Protein AF-A0A2V6TIM8-F1 (afdb_monomer_lite)

Secondary structure (DSSP, 8-state):
--GGGEEEEEEEHHHHHHTT-SSSEEEEEEEE-TTSHHHHTT-----EEEEETTEEEEESS-EEEEETTEE-SSHHHHHHHHHHHHTSPTT-EEEEEEEETTEEEEEEEE--

Radius of gyration: 13.49 Å; chains: 1; bounding box: 35×25×34 Å

Struc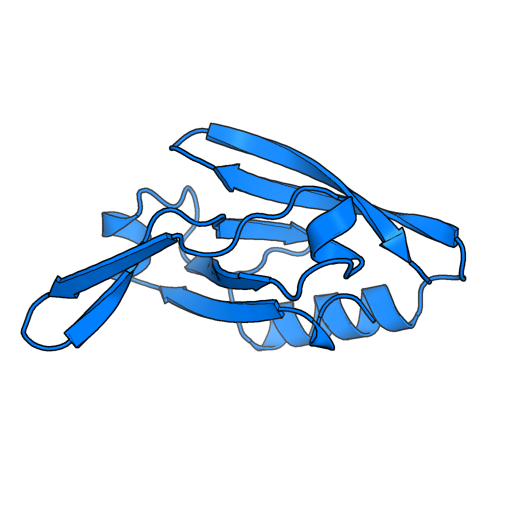ture (mmCIF, N/CA/C/O backbone):
data_AF-A0A2V6TIM8-F1
#
_entry.id   AF-A0A2V6TIM8-F1
#
loop_
_atom_site.group_PDB
_atom_site.id
_atom_site.type_symbol
_atom_site.label_atom_id
_atom_site.label_alt_id
_atom_site.label_comp_id
_atom_site.label_asym_id
_atom_site.label_entity_id
_atom_site.label_seq_id
_atom_site.pdbx_PDB_ins_code
_atom_site.Cartn_x
_atom_site.Cartn_y
_atom_site.Cartn_z
_atom_site.occupancy
_atom_site.B_iso_or_equiv
_atom_site.auth_seq_id
_atom_site.auth_comp_id
_atom_site.auth_asym_id
_atom_site.auth_atom_id
_atom_site.pdbx_PDB_model_num
ATOM 1 N N . MET A 1 1 ? -2.711 9.363 12.095 1.00 62.75 1 MET A N 1
ATOM 2 C CA . MET A 1 1 ? -2.935 9.608 10.648 1.00 62.75 1 MET A CA 1
ATOM 3 C C . MET A 1 1 ? -2.317 8.472 9.834 1.00 62.75 1 MET A C 1
ATOM 5 O O . MET A 1 1 ? -1.118 8.264 9.942 1.00 62.75 1 MET A O 1
ATOM 9 N N . PHE A 1 2 ? -3.110 7.729 9.053 1.00 77.94 2 PHE A N 1
ATOM 10 C CA . PHE A 1 2 ? -2.634 6.583 8.255 1.00 77.94 2 PHE A CA 1
ATOM 11 C C . PHE A 1 2 ? -1.690 6.996 7.120 1.00 77.94 2 PHE A C 1
ATOM 13 O O . PHE A 1 2 ? -0.529 6.605 7.096 1.00 77.94 2 PHE A O 1
ATOM 20 N N . TRP A 1 3 ? -2.181 7.836 6.202 1.00 77.81 3 TRP A N 1
ATOM 21 C CA . TRP A 1 3 ? -1.468 8.158 4.962 1.00 77.81 3 TRP A CA 1
ATOM 22 C C . TRP A 1 3 ? -0.188 8.975 5.185 1.00 77.81 3 TRP A C 1
ATOM 24 O O . TRP A 1 3 ? 0.746 8.891 4.401 1.00 77.81 3 TRP A O 1
ATOM 34 N N . GLY A 1 4 ? -0.120 9.755 6.269 1.00 80.81 4 GLY A N 1
ATOM 35 C CA . GLY A 1 4 ? 1.078 10.528 6.621 1.00 80.81 4 GLY A CA 1
ATOM 36 C C . GLY A 1 4 ? 2.242 9.676 7.140 1.00 80.81 4 GLY A C 1
ATOM 37 O O . GLY A 1 4 ? 3.358 10.171 7.234 1.00 80.81 4 GLY A O 1
ATOM 38 N N . ALA A 1 5 ? 1.990 8.407 7.474 1.00 83.62 5 ALA A N 1
ATOM 39 C CA . ALA A 1 5 ? 2.979 7.484 8.026 1.00 83.62 5 ALA A CA 1
ATOM 40 C C . ALA A 1 5 ? 3.526 6.483 6.991 1.00 83.62 5 ALA A C 1
ATOM 42 O O . ALA A 1 5 ? 4.267 5.569 7.357 1.00 83.62 5 ALA A O 1
ATOM 43 N N . LEU A 1 6 ? 3.155 6.633 5.716 1.00 89.00 6 LEU A N 1
ATOM 44 C CA . LEU A 1 6 ? 3.600 5.774 4.624 1.00 89.00 6 LEU A CA 1
ATOM 45 C C . LEU A 1 6 ? 4.164 6.608 3.475 1.00 89.00 6 LEU A C 1
ATOM 47 O O . LEU A 1 6 ? 3.640 7.666 3.134 1.00 89.00 6 LEU A O 1
ATOM 51 N N . GLN A 1 7 ? 5.231 6.109 2.862 1.00 92.19 7 GLN A N 1
ATOM 52 C CA . GLN A 1 7 ? 5.718 6.615 1.583 1.00 92.19 7 GLN A CA 1
ATOM 53 C C . GLN A 1 7 ? 5.544 5.531 0.537 1.00 92.19 7 GLN A C 1
ATOM 55 O O . GLN A 1 7 ? 5.642 4.339 0.829 1.00 92.19 7 GLN A O 1
ATOM 60 N N . GLY A 1 8 ? 5.328 5.939 -0.704 1.00 93.44 8 GLY A N 1
ATOM 61 C CA . GLY A 1 8 ? 5.127 4.994 -1.782 1.00 93.44 8 GLY A CA 1
ATOM 62 C C . GLY A 1 8 ? 5.308 5.605 -3.154 1.00 93.44 8 GLY A C 1
ATOM 63 O O . GLY A 1 8 ? 5.845 6.703 -3.305 1.00 93.44 8 GLY A O 1
ATOM 64 N N . MET A 1 9 ? 4.901 4.854 -4.164 1.00 93.56 9 MET A N 1
ATOM 65 C CA . MET A 1 9 ? 4.791 5.340 -5.532 1.00 93.56 9 MET A CA 1
ATOM 66 C C . MET A 1 9 ? 3.718 4.567 -6.282 1.00 93.56 9 MET A C 1
ATOM 68 O O . MET A 1 9 ? 3.511 3.380 -6.032 1.00 93.56 9 MET A O 1
ATOM 72 N N . LEU A 1 10 ? 3.095 5.215 -7.261 1.00 95.81 10 LEU A N 1
ATOM 73 C CA . LEU A 1 10 ? 2.262 4.507 -8.220 1.00 95.81 10 LEU A CA 1
ATOM 74 C C . LEU A 1 10 ? 3.131 3.651 -9.145 1.00 95.81 10 LEU A C 1
ATOM 76 O O . LEU A 1 10 ? 4.054 4.131 -9.806 1.00 95.81 10 LEU A O 1
ATOM 80 N N . LEU A 1 11 ? 2.798 2.368 -9.204 1.00 95.31 11 LEU A N 1
ATOM 81 C CA . LEU A 1 11 ? 3.222 1.462 -10.254 1.00 95.31 11 LEU A CA 1
ATOM 82 C C . LEU A 1 11 ? 2.232 1.601 -11.398 1.00 95.31 11 LEU A C 1
ATOM 84 O O . LEU A 1 11 ? 1.052 1.319 -11.225 1.00 95.31 11 LEU A O 1
ATOM 88 N N . THR A 1 12 ? 2.707 2.019 -12.566 1.00 95.38 12 THR A N 1
ATOM 89 C CA . THR A 1 12 ? 1.890 2.170 -13.774 1.00 95.38 12 THR A CA 1
ATOM 90 C C . THR A 1 12 ? 2.564 1.494 -14.966 1.00 95.38 12 THR A C 1
ATOM 92 O O . THR A 1 12 ? 3.777 1.246 -14.966 1.00 95.38 12 THR A O 1
ATOM 95 N N . GLY A 1 13 ? 1.776 1.166 -15.993 1.00 93.81 13 GLY A N 1
ATOM 96 C CA . GLY A 1 13 ? 2.273 0.642 -17.267 1.00 93.81 13 GLY A CA 1
ATOM 97 C C . GLY A 1 13 ? 3.206 -0.562 -17.097 1.00 93.81 13 GLY A C 1
ATOM 98 O O . GLY A 1 13 ? 2.854 -1.562 -16.470 1.00 93.81 13 GLY A O 1
ATOM 99 N N . ARG A 1 14 ? 4.431 -0.459 -17.636 1.00 91.38 14 ARG A N 1
ATOM 100 C CA . ARG A 1 14 ? 5.422 -1.548 -17.581 1.00 91.38 14 ARG A CA 1
ATOM 101 C C . ARG A 1 14 ? 5.803 -1.932 -16.146 1.00 91.38 14 ARG A C 1
ATOM 103 O O . ARG A 1 14 ? 6.027 -3.113 -15.902 1.00 91.38 14 ARG A O 1
ATOM 110 N N . LEU A 1 15 ? 5.860 -0.987 -15.202 1.00 91.81 15 LEU A N 1
ATOM 111 C CA . LEU A 1 15 ? 6.186 -1.318 -13.809 1.00 91.81 15 LEU A CA 1
ATOM 112 C C . LEU A 1 15 ? 5.071 -2.140 -13.157 1.00 91.81 15 LEU A C 1
ATOM 114 O O . LEU A 1 15 ? 5.369 -3.150 -12.532 1.00 91.81 15 LEU A O 1
ATOM 118 N N . ALA A 1 16 ? 3.801 -1.787 -13.372 1.00 95.81 16 ALA A N 1
ATOM 119 C CA . ALA A 1 16 ? 2.679 -2.594 -12.884 1.00 95.81 16 ALA A CA 1
ATOM 120 C C . ALA A 1 16 ? 2.734 -4.036 -13.430 1.00 95.81 16 ALA A C 1
ATOM 122 O O . ALA A 1 16 ? 2.515 -4.991 -12.689 1.00 95.81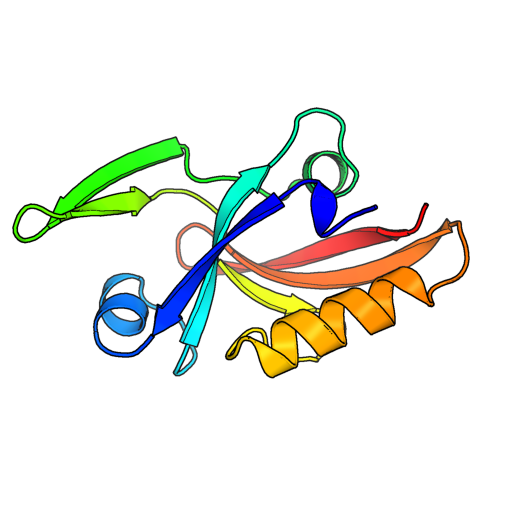 16 ALA A O 1
ATOM 123 N N . THR A 1 17 ? 3.127 -4.197 -14.700 1.00 94.25 17 THR A N 1
ATOM 124 C CA . THR A 1 17 ? 3.312 -5.521 -15.320 1.00 94.25 17 THR A CA 1
ATOM 125 C C . THR A 1 17 ? 4.454 -6.309 -14.672 1.00 94.25 17 THR A C 1
ATOM 127 O O . THR A 1 17 ? 4.269 -7.469 -14.324 1.00 94.25 17 THR A O 1
ATOM 130 N N . ILE A 1 18 ? 5.624 -5.689 -14.471 1.00 92.25 18 ILE A N 1
ATOM 131 C CA . ILE A 1 18 ? 6.802 -6.341 -13.863 1.00 92.25 18 ILE A CA 1
ATOM 132 C C . ILE A 1 18 ? 6.496 -6.848 -12.449 1.00 92.25 18 ILE A C 1
ATOM 134 O O . ILE A 1 18 ? 6.942 -7.925 -12.065 1.00 92.25 18 ILE A O 1
ATOM 138 N N . PHE A 1 19 ? 5.714 -6.086 -11.686 1.00 94.00 19 PHE A N 1
ATOM 139 C CA . PHE A 1 19 ? 5.330 -6.430 -10.318 1.00 94.00 19 PHE A CA 1
ATOM 140 C C . PHE A 1 19 ? 4.111 -7.367 -10.238 1.00 94.00 19 PHE A C 1
ATOM 142 O O . PHE A 1 19 ? 3.636 -7.646 -9.140 1.00 94.00 19 PHE A O 1
ATOM 149 N N . ASN A 1 20 ? 3.610 -7.870 -11.375 1.00 95.75 20 ASN A N 1
ATOM 150 C CA . ASN A 1 20 ? 2.421 -8.726 -11.463 1.00 95.75 20 ASN A CA 1
ATOM 151 C C . ASN A 1 20 ? 1.189 -8.122 -10.771 1.00 95.75 20 ASN A C 1
ATOM 153 O O . ASN A 1 20 ? 0.409 -8.822 -10.124 1.00 95.75 20 ASN A O 1
ATOM 157 N N . VAL A 1 21 ? 1.016 -6.805 -10.894 1.00 97.25 21 VAL A N 1
ATOM 158 C CA . VAL A 1 21 ? -0.136 -6.107 -10.325 1.00 97.25 21 VAL A CA 1
ATOM 159 C C . VAL A 1 21 ? -1.405 -6.556 -11.066 1.00 97.25 21 VAL A C 1
ATOM 161 O O . VAL A 1 21 ? -1.463 -6.427 -12.290 1.00 97.25 21 VAL A O 1
ATOM 164 N N . PRO A 1 22 ? -2.454 -7.036 -10.369 1.00 96.00 22 PRO A N 1
ATOM 165 C CA . PRO A 1 22 ? -3.711 -7.476 -10.985 1.00 96.00 22 PRO A CA 1
ATOM 166 C C . PRO A 1 22 ? -4.626 -6.294 -11.367 1.00 96.00 22 PRO A C 1
ATOM 168 O O . PRO A 1 22 ? -5.845 -6.363 -11.233 1.00 96.00 22 PRO A O 1
ATOM 171 N N . ALA A 1 23 ? -4.038 -5.175 -11.787 1.00 94.75 23 ALA A N 1
ATOM 172 C CA . ALA A 1 23 ? -4.710 -3.932 -12.146 1.00 94.75 23 ALA A CA 1
ATOM 173 C C . ALA A 1 23 ? -3.794 -3.083 -13.054 1.00 94.75 23 ALA A C 1
ATOM 175 O O . ALA A 1 23 ? -2.577 -3.283 -13.049 1.00 94.75 23 ALA A O 1
ATOM 176 N N . PRO A 1 24 ? -4.333 -2.101 -13.805 1.00 94.38 24 PRO A N 1
ATOM 177 C CA . PRO A 1 24 ? -3.524 -1.227 -14.668 1.00 94.38 24 PRO A CA 1
ATOM 178 C C . PRO A 1 24 ? -2.473 -0.400 -13.911 1.00 94.38 24 PRO A C 1
ATOM 180 O O . PRO A 1 24 ? -1.460 0.010 -14.484 1.00 94.38 24 PRO A O 1
ATOM 183 N N . ALA A 1 25 ? -2.741 -0.137 -12.633 1.00 97.88 25 ALA A N 1
ATOM 184 C CA . ALA A 1 25 ? -1.853 0.541 -11.711 1.00 97.88 25 ALA A CA 1
ATOM 185 C C . ALA A 1 25 ? -2.161 0.128 -10.267 1.00 97.88 25 ALA A C 1
ATOM 187 O O . ALA A 1 25 ? -3.225 -0.424 -9.991 1.00 97.88 25 ALA A O 1
ATOM 188 N N . ALA A 1 26 ? -1.233 0.391 -9.354 1.00 97.75 26 ALA A N 1
ATOM 189 C CA . ALA A 1 26 ? -1.434 0.231 -7.916 1.00 97.75 26 ALA A CA 1
ATOM 190 C C . ALA A 1 26 ? -0.365 1.010 -7.138 1.00 97.75 26 ALA A C 1
ATOM 192 O O . ALA A 1 26 ? 0.621 1.460 -7.724 1.00 97.75 26 ALA A O 1
ATOM 193 N N . PHE A 1 27 ? -0.520 1.155 -5.824 1.00 97.31 27 PHE A N 1
ATOM 194 C CA . PHE A 1 27 ? 0.406 1.939 -5.007 1.00 97.31 27 PHE A CA 1
ATOM 195 C C . PHE A 1 27 ? 1.394 1.039 -4.254 1.00 97.31 27 PHE A C 1
ATOM 197 O O . PHE A 1 27 ? 1.014 0.343 -3.316 1.00 97.31 27 PHE A O 1
ATOM 204 N N . LEU A 1 28 ? 2.668 1.054 -4.649 1.00 97.06 28 LEU A N 1
ATOM 205 C CA . LEU A 1 28 ? 3.742 0.346 -3.950 1.00 97.06 28 LEU A CA 1
ATOM 206 C C . LEU A 1 28 ? 4.109 1.079 -2.662 1.00 97.06 28 LEU A C 1
ATOM 208 O O . LEU A 1 28 ? 4.448 2.265 -2.695 1.00 97.06 28 LEU A O 1
ATOM 212 N N . VAL A 1 29 ? 4.122 0.353 -1.549 1.00 97.19 29 VAL A N 1
ATOM 213 C CA . VAL A 1 29 ? 4.557 0.856 -0.248 1.00 97.19 29 VAL A CA 1
ATOM 214 C C . VAL A 1 29 ? 6.080 0.781 -0.167 1.00 97.19 29 VAL A C 1
ATOM 216 O O . VAL A 1 29 ? 6.682 -0.292 -0.148 1.00 97.19 29 VAL A O 1
ATOM 219 N N . LYS A 1 30 ? 6.723 1.947 -0.115 1.00 95.62 30 LYS A N 1
ATOM 220 C CA . LYS A 1 30 ? 8.175 2.066 0.049 1.00 95.62 30 LYS A CA 1
ATOM 221 C C . LYS A 1 30 ? 8.563 1.932 1.508 1.00 95.62 30 LYS A C 1
ATOM 223 O O . LYS A 1 30 ? 9.377 1.086 1.843 1.00 95.62 30 LYS A O 1
ATOM 228 N N . THR A 1 31 ? 7.966 2.743 2.370 1.00 95.31 31 THR A N 1
ATOM 229 C CA . THR A 1 31 ? 8.272 2.757 3.801 1.00 95.31 31 THR A CA 1
ATOM 230 C C . THR A 1 31 ? 6.992 2.874 4.608 1.00 95.31 31 THR A C 1
ATOM 232 O O . THR A 1 31 ? 6.019 3.497 4.177 1.00 95.31 31 THR A O 1
ATOM 235 N N . VAL A 1 32 ? 7.011 2.264 5.789 1.00 96.06 32 VAL A N 1
ATOM 236 C CA . VAL A 1 32 ? 5.959 2.359 6.800 1.00 96.06 32 VAL A CA 1
ATOM 237 C C . VAL A 1 32 ? 6.639 2.778 8.093 1.00 96.06 32 VAL A C 1
ATOM 239 O O . VAL A 1 32 ? 7.590 2.126 8.522 1.00 96.06 32 VAL A O 1
ATOM 242 N N . ALA A 1 33 ? 6.191 3.874 8.700 1.00 94.56 33 ALA A N 1
ATOM 243 C CA . ALA A 1 33 ? 6.739 4.314 9.976 1.00 94.56 33 ALA A CA 1
ATOM 244 C C . ALA A 1 33 ? 6.419 3.282 11.068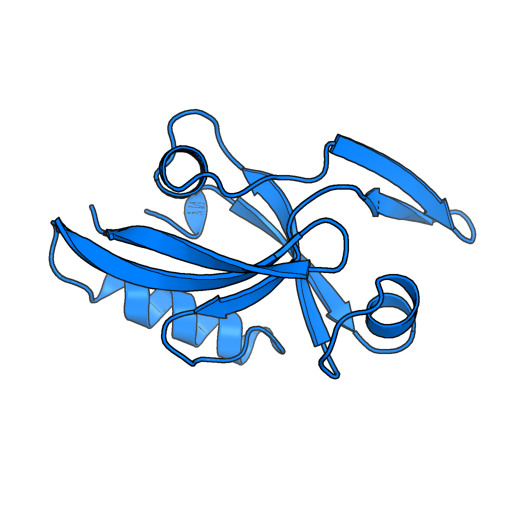 1.00 94.56 33 ALA A C 1
ATOM 246 O O . ALA A 1 33 ? 5.272 2.841 11.188 1.00 94.56 33 ALA A O 1
ATOM 247 N N . GLN A 1 34 ? 7.424 2.911 11.859 1.00 93.12 34 GLN A N 1
ATOM 248 C CA . GLN A 1 34 ? 7.270 1.981 12.977 1.00 93.12 34 GLN A CA 1
ATOM 249 C C . GLN A 1 34 ? 6.236 2.501 13.987 1.00 93.12 34 GLN A C 1
ATOM 251 O O . GLN A 1 34 ? 6.091 3.711 14.162 1.00 93.12 34 GLN A O 1
ATOM 256 N N . ASP A 1 35 ? 5.481 1.580 14.593 1.00 90.38 35 ASP A N 1
ATOM 257 C CA . ASP A 1 35 ? 4.400 1.838 15.563 1.00 90.38 35 ASP A CA 1
ATOM 258 C C . ASP A 1 35 ? 3.256 2.727 15.040 1.00 90.38 35 ASP A C 1
ATOM 260 O O . ASP A 1 35 ? 2.324 3.077 15.770 1.00 90.38 35 ASP A O 1
ATOM 264 N N . SER A 1 36 ? 3.275 3.059 13.747 1.00 91.69 36 SER A N 1
ATOM 265 C CA . SER A 1 36 ? 2.177 3.751 13.094 1.00 91.69 36 SER A CA 1
ATOM 266 C C . SER A 1 36 ? 0.955 2.851 12.952 1.00 91.69 36 SER A C 1
ATOM 268 O O . SER A 1 36 ? 0.995 1.626 13.031 1.00 91.69 36 SER A O 1
ATOM 270 N N . MET A 1 37 ? -0.167 3.479 12.640 1.00 89.25 37 MET A N 1
ATOM 271 C CA . MET A 1 37 ? -1.405 2.784 12.320 1.00 89.25 37 MET A CA 1
ATOM 272 C C . MET A 1 37 ? -1.256 1.788 11.152 1.00 89.25 37 MET A C 1
ATOM 274 O O . MET A 1 37 ? -1.813 0.696 11.206 1.00 89.25 37 MET A O 1
ATOM 278 N N . ALA A 1 38 ? -0.484 2.148 10.118 1.00 93.00 38 ALA A N 1
ATOM 279 C CA . ALA A 1 38 ? -0.191 1.267 8.988 1.00 93.00 38 ALA A CA 1
ATOM 280 C C . ALA A 1 38 ? 0.695 0.078 9.408 1.00 93.00 38 ALA A C 1
ATOM 282 O O . ALA A 1 38 ? 0.445 -1.054 9.000 1.00 93.00 38 ALA A O 1
ATOM 283 N N . TRP A 1 39 ? 1.672 0.317 10.285 1.00 94.06 39 TRP A N 1
ATOM 284 C CA . TRP A 1 39 ? 2.510 -0.735 10.862 1.00 94.06 39 TRP A CA 1
ATOM 285 C C . TRP A 1 39 ? 1.691 -1.725 11.699 1.00 94.06 39 TRP A C 1
ATOM 287 O O . TRP A 1 39 ? 1.782 -2.933 11.500 1.00 94.06 39 TRP A O 1
ATOM 297 N N . ASN A 1 40 ? 0.829 -1.218 12.583 1.00 92.38 40 ASN A N 1
ATOM 298 C CA . ASN A 1 40 ? 0.046 -2.036 13.514 1.00 92.38 40 ASN A CA 1
ATOM 299 C C . ASN A 1 40 ? -1.010 -2.907 12.820 1.00 92.38 40 ASN A C 1
ATOM 301 O O . ASN A 1 40 ? -1.373 -3.956 13.345 1.00 92.38 40 ASN A O 1
ATOM 305 N N . MET A 1 41 ? -1.479 -2.514 11.632 1.00 93.81 41 MET A N 1
ATOM 306 C CA . MET A 1 41 ? -2.327 -3.377 10.797 1.00 9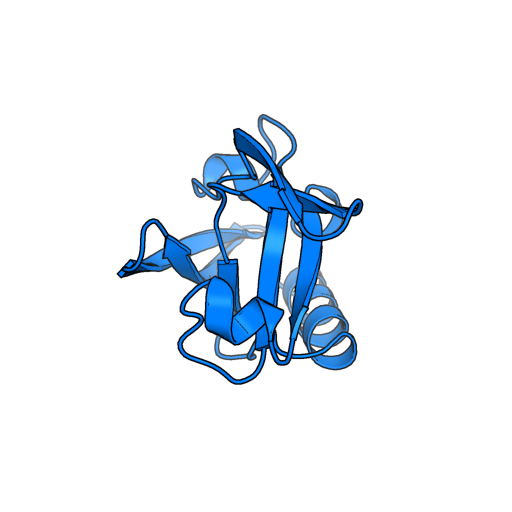3.81 41 MET A CA 1
ATOM 307 C C . MET A 1 41 ? -1.535 -4.386 9.951 1.00 93.81 41 MET A C 1
ATOM 309 O O . MET A 1 41 ? -2.118 -5.134 9.167 1.00 93.81 41 MET A O 1
ATOM 313 N N . GLY A 1 42 ? -0.208 -4.396 10.087 1.00 95.75 42 GLY A N 1
ATOM 314 C CA . GLY A 1 42 ? 0.689 -5.317 9.409 1.00 95.75 42 GLY A CA 1
ATOM 315 C C . GLY A 1 42 ? 1.020 -4.932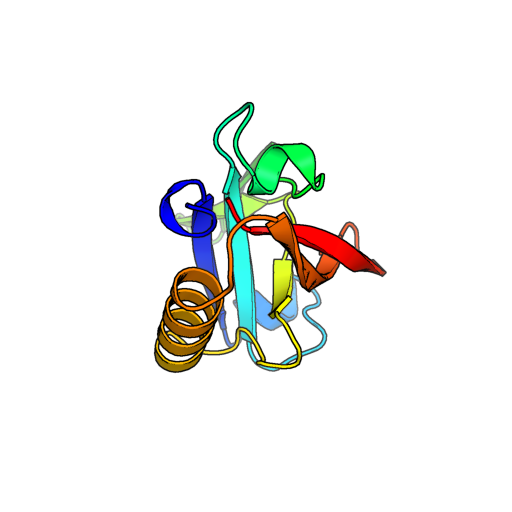 7.971 1.00 95.75 42 GLY A C 1
ATOM 316 O O . GLY A 1 42 ? 1.421 -5.824 7.226 1.00 95.75 42 GLY A O 1
ATOM 317 N N . LEU A 1 43 ? 0.845 -3.667 7.559 1.00 96.81 43 LEU A N 1
ATOM 318 C CA . LEU A 1 43 ? 1.296 -3.185 6.248 1.00 96.81 43 LEU A CA 1
ATOM 319 C C . LEU A 1 43 ? 2.830 -3.203 6.195 1.00 96.81 43 LEU A C 1
ATOM 321 O O . LEU A 1 43 ? 3.495 -2.745 7.123 1.00 96.81 43 LEU A O 1
ATOM 325 N N . GLN A 1 44 ? 3.388 -3.716 5.104 1.00 97.25 44 GLN A N 1
ATOM 326 C CA . GLN A 1 44 ? 4.824 -3.910 4.933 1.00 97.25 44 GLN A CA 1
ATOM 327 C C . GLN A 1 44 ? 5.383 -2.935 3.899 1.00 97.25 44 GLN A C 1
ATOM 329 O O . GLN A 1 44 ? 4.895 -2.844 2.772 1.00 97.25 44 GLN A O 1
ATOM 334 N N . GLY A 1 45 ? 6.421 -2.199 4.297 1.00 96.94 45 GLY A N 1
ATOM 335 C CA . GLY A 1 45 ? 7.238 -1.418 3.373 1.00 96.94 45 GLY A CA 1
ATOM 336 C C . GLY A 1 45 ? 8.168 -2.307 2.554 1.00 96.94 45 GLY A C 1
ATOM 337 O O . GLY A 1 45 ? 8.337 -3.488 2.846 1.00 96.94 45 GLY A O 1
ATOM 338 N N . SER A 1 46 ? 8.773 -1.718 1.530 1.00 96.44 46 SER A N 1
ATOM 339 C CA . SER A 1 46 ? 9.823 -2.362 0.747 1.00 96.44 46 SER A CA 1
ATOM 340 C C . SER A 1 46 ? 11.031 -2.682 1.633 1.00 96.44 46 SER A C 1
ATOM 342 O O . SER A 1 46 ? 11.417 -1.859 2.463 1.00 96.44 46 SER A O 1
ATOM 344 N N . ASP A 1 47 ? 11.624 -3.862 1.456 1.00 93.94 47 ASP A N 1
ATOM 345 C CA . ASP A 1 47 ? 12.765 -4.362 2.242 1.00 93.94 47 ASP A CA 1
ATOM 346 C C . ASP A 1 47 ? 14.084 -4.370 1.454 1.00 93.94 47 ASP A C 1
ATOM 348 O O . ASP A 1 47 ? 15.148 -4.684 1.990 1.00 93.94 47 ASP A O 1
ATOM 352 N N . GLY A 1 48 ? 14.029 -3.969 0.185 1.00 93.31 48 GLY A N 1
ATOM 353 C CA . GLY A 1 48 ? 15.187 -3.877 -0.682 1.00 93.31 48 GLY A CA 1
ATOM 354 C C . GLY A 1 48 ? 14.990 -2.889 -1.820 1.00 93.31 48 GLY A C 1
ATOM 355 O O . GLY A 1 48 ? 13.913 -2.327 -2.040 1.00 93.31 48 GLY A O 1
ATOM 356 N N . VAL A 1 49 ? 16.068 -2.696 -2.571 1.00 93.81 49 VAL A N 1
ATOM 357 C CA . VAL A 1 49 ? 16.108 -1.870 -3.775 1.00 93.81 49 VAL A CA 1
ATOM 358 C C . VAL A 1 49 ? 16.825 -2.657 -4.861 1.00 93.81 49 VAL A C 1
ATOM 360 O O . VAL A 1 49 ? 17.857 -3.277 -4.610 1.00 93.81 49 VAL A O 1
ATOM 363 N N . VAL A 1 50 ? 16.281 -2.628 -6.074 1.00 91.88 50 VAL A N 1
ATOM 364 C CA . VAL A 1 50 ? 16.930 -3.176 -7.270 1.00 91.88 50 VAL A CA 1
ATOM 365 C C . VAL A 1 50 ? 17.133 -2.080 -8.303 1.00 91.88 50 VAL A C 1
ATOM 367 O O . VAL A 1 50 ? 16.333 -1.151 -8.405 1.00 91.88 50 VAL A O 1
ATOM 370 N N . THR A 1 51 ? 18.182 -2.206 -9.108 1.00 91.25 51 THR A N 1
ATOM 371 C CA . THR A 1 51 ? 18.492 -1.235 -10.160 1.00 91.25 51 THR A CA 1
ATOM 372 C C . THR A 1 51 ? 18.057 -1.765 -11.519 1.00 91.25 51 THR A C 1
ATOM 374 O O . THR A 1 51 ? 18.565 -2.782 -11.987 1.00 91.25 51 THR A O 1
ATOM 377 N N . VAL A 1 52 ? 17.149 -1.055 -12.192 1.00 84.06 52 VAL A N 1
ATOM 378 C CA . VAL A 1 52 ? 16.671 -1.391 -13.543 1.00 84.06 52 VAL A CA 1
ATOM 379 C C . VAL A 1 52 ? 16.923 -0.210 -14.470 1.00 84.06 52 VAL A C 1
ATOM 381 O O . VAL A 1 52 ? 16.365 0.870 -14.283 1.00 84.06 52 VAL A O 1
ATOM 384 N N . GLY A 1 53 ? 17.788 -0.396 -15.472 1.00 84.38 53 GLY A N 1
ATOM 385 C CA . GLY A 1 53 ? 18.148 0.674 -16.411 1.00 84.38 53 GLY A CA 1
ATOM 386 C C . GLY A 1 53 ? 18.745 1.908 -15.720 1.00 84.38 53 GLY A C 1
ATOM 387 O O . GLY A 1 53 ? 18.422 3.031 -16.095 1.00 84.38 53 GLY A O 1
ATOM 388 N N . GLY A 1 54 ? 19.543 1.701 -14.666 1.00 89.31 54 GLY A N 1
ATOM 389 C CA . GLY A 1 54 ? 20.153 2.775 -13.871 1.00 89.31 54 GLY A CA 1
ATOM 390 C C . GLY A 1 54 ? 19.213 3.467 -12.876 1.00 89.31 54 GLY A C 1
ATOM 391 O O . GLY A 1 54 ? 19.622 4.429 -12.237 1.00 89.31 54 GLY A O 1
ATOM 392 N N . ARG A 1 55 ? 17.964 3.001 -12.730 1.00 87.19 55 ARG A N 1
ATOM 393 C CA . ARG A 1 55 ? 16.991 3.545 -11.772 1.00 87.19 55 ARG A CA 1
ATOM 394 C C . ARG A 1 55 ? 16.805 2.596 -10.601 1.00 87.19 55 ARG A C 1
ATOM 396 O O . ARG A 1 55 ? 16.578 1.408 -10.814 1.00 87.19 55 ARG A O 1
ATOM 403 N N . GLU A 1 56 ? 16.841 3.140 -9.395 1.00 90.56 56 GLU A N 1
ATOM 404 C CA . GLU A 1 56 ? 16.529 2.416 -8.165 1.00 90.56 56 GLU A CA 1
ATOM 405 C C . GLU A 1 56 ? 15.018 2.224 -8.015 1.00 90.56 56 GLU A C 1
ATOM 407 O O . GLU A 1 56 ? 14.235 3.177 -8.081 1.00 90.56 56 GLU A O 1
ATOM 412 N N . ILE A 1 57 ? 14.609 0.973 -7.827 1.00 90.62 57 ILE A N 1
ATOM 413 C CA . ILE A 1 57 ? 13.219 0.563 -7.671 1.00 90.62 57 ILE A CA 1
ATOM 414 C C . ILE A 1 57 ? 13.092 -0.208 -6.352 1.00 90.62 57 ILE A C 1
ATOM 416 O O . ILE A 1 57 ? 13.734 -1.248 -6.198 1.00 90.62 57 ILE A O 1
ATOM 420 N N . PRO A 1 58 ? 12.269 0.271 -5.406 1.00 93.44 58 PRO A N 1
ATOM 421 C CA . PRO A 1 58 ? 11.968 -0.459 -4.177 1.00 93.44 58 PRO A CA 1
ATOM 422 C C . PRO A 1 58 ? 11.241 -1.782 -4.460 1.00 93.44 58 PRO A C 1
ATOM 424 O O . PRO A 1 58 ? 10.425 -1.856 -5.381 1.00 93.44 58 PRO A O 1
ATOM 427 N N . VAL A 1 59 ? 11.540 -2.825 -3.683 1.00 93.94 59 VAL A N 1
ATOM 428 C CA . VAL A 1 59 ? 10.975 -4.180 -3.834 1.00 93.94 59 VAL A CA 1
ATOM 429 C C . VAL A 1 59 ? 10.622 -4.810 -2.482 1.00 93.94 59 VAL A C 1
ATOM 431 O O . VAL A 1 59 ? 11.035 -4.318 -1.437 1.00 93.94 59 VAL A O 1
ATOM 434 N N . GLY A 1 60 ? 9.837 -5.893 -2.514 1.00 90.06 60 GLY A N 1
ATOM 435 C CA . GLY A 1 60 ? 9.518 -6.735 -1.349 1.00 90.06 60 GLY A CA 1
ATOM 436 C C . GLY A 1 60 ? 8.332 -6.279 -0.491 1.00 90.06 60 GLY A C 1
ATOM 437 O O . GLY A 1 60 ? 7.756 -7.095 0.223 1.00 90.06 60 GLY A O 1
ATOM 438 N N . GLY A 1 61 ? 7.916 -5.016 -0.606 1.00 95.38 61 GLY A N 1
ATOM 439 C CA . GLY A 1 61 ? 6.802 -4.453 0.162 1.00 95.38 61 GLY A CA 1
ATOM 440 C C . GLY A 1 61 ? 5.415 -4.793 -0.381 1.00 95.38 61 GLY A C 1
ATOM 441 O O . GLY A 1 61 ? 5.255 -5.439 -1.419 1.00 95.38 61 GLY A O 1
ATOM 442 N N . ASP A 1 62 ? 4.396 -4.295 0.315 1.00 98.12 62 ASP A N 1
ATOM 443 C CA . ASP A 1 62 ? 3.014 -4.387 -0.137 1.00 98.12 62 ASP A CA 1
ATOM 444 C C . ASP A 1 62 ? 2.735 -3.472 -1.323 1.00 98.12 62 ASP A C 1
ATOM 446 O O . ASP A 1 62 ? 3.247 -2.355 -1.428 1.00 98.12 62 ASP A O 1
ATOM 450 N N . ILE A 1 63 ? 1.820 -3.916 -2.179 1.00 98.19 63 ILE A N 1
ATOM 451 C CA . ILE A 1 63 ? 1.233 -3.079 -3.219 1.00 98.19 63 ILE A CA 1
ATOM 452 C C . ILE A 1 63 ? -0.252 -2.914 -2.905 1.00 98.19 63 ILE A C 1
ATOM 454 O O . ILE A 1 63 ? -1.030 -3.861 -3.008 1.00 98.19 63 ILE A O 1
ATOM 458 N N . ILE A 1 64 ? -0.655 -1.710 -2.514 1.00 97.94 64 ILE A N 1
ATOM 459 C CA . ILE A 1 64 ? -2.043 -1.377 -2.197 1.00 97.94 64 ILE A CA 1
ATOM 460 C C . ILE A 1 64 ? -2.853 -1.371 -3.492 1.00 97.94 64 ILE A C 1
ATOM 462 O O . ILE A 1 64 ? -2.577 -0.589 -4.401 1.00 97.94 64 ILE A O 1
ATOM 466 N N . LEU A 1 65 ? -3.869 -2.232 -3.554 1.00 98.44 65 LEU A N 1
ATOM 467 C CA . LEU A 1 65 ? -4.788 -2.346 -4.688 1.00 98.44 65 LEU A CA 1
ATOM 468 C C . LEU A 1 65 ? -6.020 -1.464 -4.486 1.00 98.44 65 LEU A C 1
ATOM 470 O O . LEU A 1 65 ? -6.454 -0.780 -5.411 1.00 98.44 65 LEU A O 1
ATOM 474 N N . SER A 1 66 ? -6.576 -1.462 -3.273 1.00 98.12 66 SER A N 1
ATOM 475 C CA . SER A 1 66 ? -7.744 -0.649 -2.932 1.00 98.12 66 SER A CA 1
ATOM 476 C C . SER A 1 66 ? -7.888 -0.435 -1.431 1.00 98.12 66 SER A C 1
ATOM 478 O O . SER A 1 66 ? -7.494 -1.295 -0.643 1.00 98.12 66 SER A O 1
ATOM 480 N N . VAL A 1 67 ? -8.555 0.648 -1.041 1.00 96.75 67 VAL A N 1
ATOM 481 C CA . VAL A 1 67 ? -8.950 0.929 0.348 1.00 96.75 67 VAL A CA 1
ATOM 482 C C . VAL A 1 67 ? -10.442 1.239 0.375 1.00 96.75 67 VAL A C 1
ATOM 484 O O . VAL A 1 67 ? -10.888 2.113 -0.363 1.00 96.75 67 VAL A O 1
ATOM 487 N N . GLU A 1 68 ? -11.218 0.511 1.183 1.00 95.69 68 GLU A N 1
ATOM 488 C CA . GLU A 1 68 ? -12.692 0.615 1.239 1.00 95.69 68 GLU A CA 1
ATOM 489 C C . GLU A 1 68 ? -13.346 0.567 -0.158 1.00 95.69 68 GLU A C 1
ATOM 491 O O . GLU A 1 68 ? -14.268 1.317 -0.470 1.00 95.69 68 GLU A O 1
ATOM 496 N N . GLY A 1 69 ? -12.814 -0.280 -1.045 1.00 96.06 69 GLY A N 1
ATOM 497 C CA . GLY A 1 69 ? -13.280 -0.415 -2.429 1.00 96.06 69 GLY A CA 1
ATOM 498 C C . GLY A 1 69 ? -12.835 0.696 -3.391 1.00 96.06 69 GLY A C 1
ATOM 499 O O . GLY A 1 69 ? -13.059 0.565 -4.591 1.00 96.06 69 GLY A O 1
ATOM 500 N N . ILE A 1 70 ? -12.165 1.755 -2.923 1.00 97.69 70 ILE A N 1
ATOM 501 C CA . ILE A 1 70 ? -11.573 2.775 -3.800 1.00 97.69 70 ILE A CA 1
ATOM 502 C C . ILE A 1 70 ? -10.253 2.224 -4.365 1.00 97.69 70 ILE A C 1
ATOM 504 O O . ILE A 1 70 ? -9.344 1.940 -3.580 1.00 97.69 70 ILE A O 1
ATOM 508 N N . PRO A 1 71 ? -10.111 2.065 -5.695 1.00 98.00 71 PRO A N 1
ATOM 509 C CA . PRO A 1 71 ? -8.900 1.517 -6.301 1.00 98.00 71 PRO A CA 1
ATOM 510 C C . PRO A 1 71 ? -7.734 2.504 -6.196 1.00 98.00 71 PRO A C 1
ATOM 512 O O . PRO A 1 71 ? -7.906 3.686 -6.466 1.00 98.00 71 PRO A O 1
ATOM 515 N N . ALA A 1 72 ? -6.534 2.035 -5.864 1.00 97.50 72 ALA A N 1
ATOM 516 C CA . ALA A 1 72 ? -5.333 2.862 -5.705 1.00 97.50 72 ALA A CA 1
ATOM 517 C C . ALA A 1 72 ? -4.557 3.021 -7.030 1.00 97.50 72 ALA A C 1
ATOM 519 O O . ALA A 1 72 ? -3.362 2.746 -7.104 1.00 97.50 72 ALA A O 1
ATOM 520 N N . VAL A 1 73 ? -5.253 3.423 -8.098 1.00 97.62 73 VAL A N 1
ATOM 521 C CA . VAL A 1 73 ? -4.722 3.416 -9.479 1.00 97.62 73 VAL A CA 1
ATOM 522 C C . VAL A 1 73 ? -4.229 4.783 -9.972 1.00 97.62 73 VAL A C 1
ATOM 524 O O . VAL A 1 73 ? -3.616 4.864 -11.034 1.00 97.62 73 VAL A O 1
ATOM 527 N N . SER A 1 74 ? -4.496 5.864 -9.235 1.00 96.50 74 SER A N 1
ATOM 528 C CA . SER A 1 74 ? -4.131 7.235 -9.613 1.00 96.50 74 SER A CA 1
ATOM 529 C C . SER A 1 74 ? -3.958 8.139 -8.393 1.00 96.50 74 SER A C 1
ATOM 531 O O . SER A 1 74 ? -4.471 7.828 -7.318 1.00 96.50 74 SER A O 1
ATOM 533 N N . GLU A 1 75 ? -3.285 9.279 -8.569 1.00 93.81 75 GLU A N 1
ATOM 534 C CA . GLU A 1 75 ? -3.135 10.288 -7.510 1.00 93.81 75 GLU A CA 1
ATOM 535 C C . GLU A 1 75 ? -4.504 10.785 -7.022 1.00 93.81 75 GLU A C 1
ATOM 537 O O . GLU A 1 75 ? -4.756 10.798 -5.823 1.00 93.81 75 GLU A O 1
ATOM 542 N N . ASP A 1 76 ? -5.456 11.051 -7.923 1.00 96.62 76 ASP A N 1
ATOM 543 C CA . ASP A 1 76 ? -6.826 11.429 -7.546 1.00 96.62 76 ASP A CA 1
ATOM 544 C C . ASP A 1 76 ? -7.509 10.375 -6.663 1.00 96.62 76 ASP A C 1
ATOM 546 O O . ASP A 1 76 ? -8.292 10.705 -5.769 1.00 96.62 76 ASP A O 1
ATOM 550 N N . ASN A 1 77 ? -7.249 9.085 -6.904 1.00 96.31 77 ASN A N 1
ATOM 551 C CA . ASN A 1 77 ? -7.766 8.039 -6.033 1.00 96.31 77 ASN A CA 1
ATOM 552 C C . ASN A 1 77 ? -7.070 8.020 -4.677 1.00 96.31 77 ASN A C 1
ATOM 554 O O . ASN A 1 77 ? -7.743 7.828 -3.666 1.00 96.31 77 ASN A O 1
ATOM 558 N N . ILE A 1 78 ? -5.759 8.242 -4.646 1.00 93.94 78 ILE A N 1
ATOM 559 C CA . ILE A 1 78 ? -5.003 8.371 -3.404 1.00 93.94 78 ILE A CA 1
ATOM 560 C C . ILE A 1 78 ? -5.534 9.540 -2.561 1.00 93.94 78 ILE A C 1
ATOM 562 O O . ILE A 1 78 ? -5.795 9.369 -1.368 1.00 93.94 78 ILE A O 1
ATOM 566 N N . GLU A 1 79 ? -5.780 10.694 -3.181 1.00 93.19 79 GLU A N 1
ATOM 567 C CA . GLU A 1 79 ? -6.400 11.853 -2.534 1.00 93.19 79 GLU A CA 1
ATOM 568 C C . GLU A 1 79 ? -7.780 11.503 -1.957 1.00 93.19 79 GLU A C 1
ATOM 570 O O . GLU A 1 79 ? -8.071 11.793 -0.794 1.00 93.19 79 GLU A O 1
ATOM 575 N N . LYS A 1 80 ? -8.622 10.805 -2.733 1.00 95.38 80 LYS A N 1
ATOM 576 C CA . LYS A 1 80 ? -9.941 10.335 -2.273 1.00 95.38 80 LYS A CA 1
ATOM 577 C C . LYS A 1 80 ? -9.836 9.389 -1.078 1.00 95.38 80 LYS A C 1
ATOM 579 O O . LYS A 1 80 ? -10.583 9.556 -0.116 1.00 95.38 80 LYS A O 1
ATOM 584 N N . ILE A 1 81 ? -8.914 8.426 -1.117 1.00 94.19 81 ILE A N 1
ATOM 585 C CA . ILE A 1 81 ? -8.661 7.493 -0.011 1.00 94.19 81 ILE A CA 1
ATOM 586 C C . ILE A 1 81 ? -8.241 8.268 1.237 1.00 94.19 81 ILE A C 1
ATOM 588 O O . ILE A 1 81 ? -8.786 8.036 2.315 1.00 94.19 81 ILE A O 1
ATOM 592 N N . ARG A 1 82 ? -7.315 9.223 1.103 1.00 91.44 82 ARG A N 1
ATOM 593 C CA . ARG A 1 82 ? -6.848 10.029 2.234 1.00 91.44 82 ARG A CA 1
ATOM 594 C C . ARG A 1 82 ? -7.979 10.829 2.864 1.00 91.44 82 ARG A C 1
ATOM 596 O O . ARG A 1 82 ? -8.143 10.771 4.079 1.00 91.44 82 ARG A O 1
ATOM 603 N N . ASN A 1 83 ? -8.768 11.525 2.051 1.00 92.44 83 ASN A N 1
ATOM 604 C CA . ASN A 1 83 ? -9.890 12.329 2.531 1.00 92.44 83 ASN A CA 1
ATOM 605 C C . ASN A 1 83 ? -10.950 11.459 3.218 1.00 92.44 83 ASN A C 1
ATOM 607 O O . ASN A 1 83 ? -11.451 11.824 4.279 1.00 92.44 83 ASN A O 1
ATOM 611 N N . MET A 1 84 ? -11.235 10.277 2.664 1.00 93.00 84 MET A N 1
ATOM 612 C CA . MET A 1 84 ? -12.142 9.307 3.278 1.00 93.00 84 MET A CA 1
ATOM 613 C C . MET A 1 84 ? -11.635 8.843 4.650 1.00 93.00 84 MET A C 1
ATOM 615 O O . MET A 1 84 ? -12.399 8.849 5.612 1.00 93.00 84 MET A O 1
ATOM 619 N N . LEU A 1 85 ? -10.348 8.497 4.772 1.00 90.94 85 LEU A N 1
ATOM 620 C CA . LEU A 1 85 ? -9.774 8.036 6.040 1.00 90.94 85 LEU A CA 1
ATOM 621 C C . LEU A 1 85 ? -9.708 9.141 7.101 1.00 90.94 85 LEU A C 1
ATOM 623 O O . LEU A 1 85 ? -9.893 8.848 8.277 1.00 90.94 85 LEU A O 1
ATOM 627 N N . VAL A 1 86 ? -9.467 10.395 6.704 1.00 89.00 86 VAL A N 1
ATOM 628 C CA . VAL A 1 86 ? -9.497 11.556 7.614 1.00 89.00 86 VAL A CA 1
ATOM 629 C C . VAL A 1 86 ? -10.914 11.833 8.125 1.00 89.00 86 VAL A C 1
ATOM 631 O O . VAL A 1 86 ? -11.075 12.268 9.260 1.00 89.00 86 VAL A O 1
ATOM 634 N N . GLY A 1 87 ? -11.941 11.569 7.314 1.00 88.38 87 GLY A N 1
ATOM 635 C CA . GLY A 1 87 ? -13.342 11.758 7.697 1.00 88.38 87 GLY A CA 1
ATOM 636 C C . GLY A 1 87 ? -13.938 10.639 8.560 1.00 88.38 87 GLY A C 1
ATOM 637 O O . GLY A 1 87 ? -15.071 10.779 9.023 1.00 88.38 87 GLY A O 1
ATOM 638 N N . LYS A 1 88 ? -13.228 9.521 8.773 1.00 90.12 88 LYS A N 1
ATOM 639 C CA . LYS A 1 88 ? -13.719 8.425 9.622 1.00 90.12 88 LYS A CA 1
ATOM 640 C C . LYS A 1 88 ? -13.655 8.809 11.101 1.00 90.12 88 LYS A C 1
ATOM 642 O O . LYS A 1 88 ? -12.715 9.455 11.553 1.00 90.12 88 LYS A O 1
ATOM 647 N N . ALA A 1 89 ? -14.650 8.357 11.864 1.00 89.44 89 ALA A N 1
ATOM 648 C CA . ALA A 1 89 ? -14.663 8.538 13.311 1.00 89.44 89 ALA A CA 1
ATOM 649 C C . ALA A 1 89 ? -13.445 7.851 13.963 1.00 89.44 89 ALA A C 1
ATOM 651 O O . ALA A 1 89 ? -13.034 6.783 13.495 1.00 89.44 89 ALA A O 1
ATOM 652 N N . PRO A 1 90 ? -12.887 8.400 15.052 1.00 89.00 90 PRO A N 1
ATOM 653 C CA . PRO A 1 90 ? -11.880 7.708 15.850 1.00 89.00 90 PRO A CA 1
ATOM 654 C C . PRO A 1 90 ? -12.359 6.312 16.267 1.00 89.00 90 PRO A C 1
ATOM 656 O O . PRO A 1 90 ? -13.504 6.133 16.682 1.00 89.00 90 PRO A O 1
ATOM 659 N N . GLY A 1 91 ? -11.498 5.308 16.129 1.00 89.50 91 GLY A N 1
ATOM 660 C CA . GLY A 1 91 ? -11.804 3.907 16.419 1.00 89.50 91 GLY A CA 1
ATOM 661 C C . GLY A 1 91 ? -12.567 3.158 15.320 1.00 89.50 91 GLY A C 1
ATOM 662 O O . GLY A 1 91 ? -12.773 1.951 15.455 1.00 89.50 91 GLY A O 1
ATOM 663 N N . ALA A 1 92 ? -12.985 3.815 14.233 1.00 92.81 92 ALA A N 1
ATOM 664 C CA . ALA A 1 92 ? -13.659 3.133 13.131 1.00 92.81 92 ALA A CA 1
ATOM 665 C C . ALA A 1 92 ? -12.685 2.246 12.344 1.00 92.81 92 ALA A C 1
ATOM 667 O O . ALA A 1 92 ? -11.532 2.599 12.101 1.00 92.81 92 ALA A O 1
ATOM 668 N N . THR A 1 93 ? -13.150 1.085 11.893 1.00 94.12 93 THR A N 1
ATOM 669 C CA . THR A 1 93 ? -12.332 0.199 11.063 1.00 94.12 93 THR A CA 1
ATOM 670 C C . THR A 1 93 ? -12.444 0.551 9.580 1.00 94.12 93 THR A C 1
ATOM 672 O O . THR A 1 93 ? -13.403 1.181 9.110 1.00 94.12 93 THR A O 1
ATOM 675 N N . PHE A 1 94 ? -11.428 0.158 8.822 1.00 94.50 94 PHE A N 1
ATOM 676 C CA . PHE A 1 94 ? -11.448 0.155 7.365 1.00 94.50 94 PHE A CA 1
ATOM 677 C C . PHE A 1 94 ? -10.611 -1.006 6.835 1.00 94.50 94 PHE A C 1
ATOM 679 O O . PHE A 1 94 ? -9.680 -1.487 7.487 1.00 94.50 94 PHE A O 1
ATOM 686 N N . LYS A 1 95 ? -10.954 -1.443 5.633 1.00 96.44 95 LYS A N 1
ATOM 687 C CA . LYS A 1 95 ? -10.341 -2.553 4.925 1.00 96.44 95 LYS A CA 1
ATOM 688 C C . LYS A 1 95 ? -9.470 -2.050 3.791 1.00 96.44 95 LYS A C 1
ATOM 690 O O . LYS A 1 95 ? -9.783 -1.075 3.104 1.00 96.44 95 LYS A O 1
ATOM 695 N N . MET A 1 96 ? -8.385 -2.769 3.567 1.00 96.25 96 MET A N 1
ATOM 696 C CA . MET A 1 96 ? -7.452 -2.533 2.482 1.00 96.25 96 MET A CA 1
ATOM 697 C C . MET A 1 96 ? -7.102 -3.862 1.828 1.00 96.25 96 MET A C 1
ATOM 699 O O . MET A 1 96 ? -6.747 -4.816 2.510 1.00 96.25 96 MET A O 1
ATOM 703 N N . SER A 1 97 ? -7.168 -3.905 0.503 1.00 98.31 97 SER A N 1
ATOM 704 C CA . SER A 1 97 ? -6.677 -5.030 -0.284 1.00 98.31 97 SER A CA 1
ATOM 705 C C . SER A 1 97 ? -5.259 -4.719 -0.740 1.00 98.31 97 SER A C 1
ATOM 707 O O . SER A 1 97 ? -5.033 -3.689 -1.383 1.00 98.31 97 SER A O 1
ATOM 709 N N . VAL A 1 98 ? -4.315 -5.613 -0.455 1.00 98.44 98 VAL A N 1
ATOM 710 C CA . VAL A 1 98 ? -2.920 -5.496 -0.902 1.00 98.44 98 VAL A CA 1
ATOM 711 C C . VAL A 1 98 ? -2.487 -6.744 -1.660 1.00 98.44 98 VAL A C 1
ATOM 713 O O . VAL A 1 98 ? -2.965 -7.843 -1.385 1.00 98.44 98 VAL A O 1
ATOM 716 N N . LEU A 1 99 ? -1.569 -6.582 -2.607 1.00 98.44 99 LEU A N 1
ATOM 717 C CA . LEU A 1 99 ? -0.794 -7.677 -3.172 1.00 98.44 99 LEU A CA 1
ATOM 718 C C . LEU A 1 99 ? 0.484 -7.835 -2.340 1.00 98.44 99 LEU A C 1
A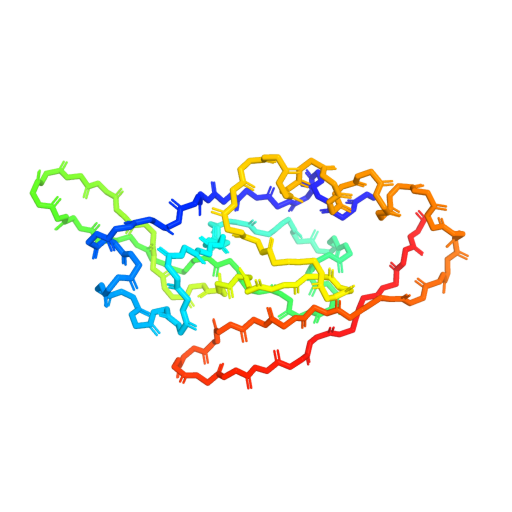TOM 720 O O . LEU A 1 99 ? 1.324 -6.936 -2.332 1.00 98.44 99 LEU A O 1
ATOM 724 N N . ARG A 1 100 ? 0.630 -8.981 -1.670 1.00 97.69 100 ARG A N 1
ATOM 725 C CA . ARG A 1 100 ? 1.816 -9.360 -0.893 1.00 97.69 100 ARG A CA 1
ATOM 726 C C . ARG A 1 100 ? 2.356 -10.684 -1.397 1.00 97.69 100 ARG A C 1
ATOM 728 O O . ARG A 1 100 ? 1.628 -11.675 -1.418 1.00 97.69 100 ARG A O 1
ATOM 735 N N . ALA A 1 101 ? 3.626 -10.708 -1.802 1.00 95.19 101 ALA A N 1
ATOM 736 C CA . ALA A 1 101 ? 4.286 -11.917 -2.306 1.00 95.19 101 ALA A CA 1
ATOM 737 C C . ALA A 1 101 ? 3.441 -12.676 -3.361 1.00 95.19 101 ALA A C 1
ATOM 739 O O . ALA A 1 101 ? 3.295 -13.897 -3.313 1.00 95.19 101 ALA A O 1
ATOM 740 N N . GLY A 1 102 ? 2.821 -11.929 -4.284 1.00 95.94 102 GLY A N 1
ATOM 741 C CA . GLY A 1 102 ? 1.984 -12.473 -5.360 1.00 95.94 102 GLY A CA 1
ATOM 742 C C . GLY A 1 102 ? 0.571 -12.908 -4.953 1.00 95.94 102 GLY A C 1
ATOM 743 O O . GLY A 1 102 ? -0.154 -13.444 -5.787 1.00 95.94 102 GLY A O 1
ATOM 744 N N . LYS A 1 103 ? 0.150 -12.685 -3.702 1.00 97.44 103 LYS A N 1
ATOM 745 C CA . LYS A 1 103 ? -1.193 -13.025 -3.211 1.00 97.44 103 LYS A CA 1
ATOM 746 C C . LYS A 1 103 ? -1.957 -11.777 -2.810 1.00 97.44 103 LYS A C 1
ATOM 748 O O . LYS A 1 103 ? -1.404 -10.891 -2.163 1.00 97.44 103 LYS A O 1
ATOM 753 N N . VAL A 1 104 ? -3.236 -11.727 -3.166 1.00 98.19 104 VAL A N 1
ATOM 754 C CA . VAL A 1 104 ? -4.134 -10.684 -2.673 1.00 98.19 104 VAL A CA 1
ATOM 755 C C . VAL A 1 104 ? -4.579 -11.052 -1.263 1.00 98.19 104 VAL A C 1
ATOM 757 O O . VAL A 1 104 ? -5.107 -12.143 -1.049 1.00 98.19 104 VAL A O 1
ATOM 760 N N . ILE A 1 105 ? -4.350 -10.152 -0.311 1.00 98.19 105 ILE A N 1
ATOM 761 C CA . ILE A 1 105 ? -4.773 -10.299 1.083 1.00 98.19 105 ILE A CA 1
ATOM 762 C C . ILE A 1 105 ? -5.526 -9.048 1.535 1.00 98.19 105 ILE A C 1
ATOM 764 O O . ILE A 1 105 ? -5.281 -7.945 1.040 1.00 98.19 105 ILE A O 1
ATOM 768 N N . GLU A 1 106 ? -6.434 -9.223 2.491 1.00 98.19 106 GLU A N 1
ATOM 769 C CA . GLU A 1 106 ? -7.149 -8.122 3.131 1.00 98.19 106 GLU A CA 1
ATOM 770 C C . GLU A 1 106 ? -6.486 -7.786 4.470 1.00 98.19 106 GLU A C 1
ATOM 772 O O . GLU A 1 106 ? -6.239 -8.665 5.295 1.00 98.19 106 GLU A O 1
ATOM 777 N N . LEU A 1 107 ? -6.209 -6.505 4.684 1.00 97.25 107 LEU A N 1
ATOM 778 C CA . LEU A 1 107 ? -5.748 -5.951 5.949 1.00 97.25 107 LEU A CA 1
ATOM 779 C C . LEU A 1 107 ? -6.855 -5.077 6.540 1.00 97.25 107 LEU A C 1
ATOM 781 O O . LEU A 1 107 ? -7.553 -4.368 5.813 1.00 97.25 107 LEU A O 1
ATOM 785 N N . THR A 1 108 ? -6.995 -5.098 7.865 1.00 96.56 108 THR A N 1
ATOM 786 C CA . THR A 1 108 ? -7.950 -4.250 8.593 1.00 96.56 108 THR A CA 1
ATOM 787 C C . THR A 1 108 ? -7.189 -3.271 9.470 1.00 96.56 108 THR A C 1
ATOM 789 O O . THR A 1 108 ? -6.389 -3.685 10.305 1.00 96.56 108 THR A O 1
ATOM 792 N N . GLY A 1 109 ? -7.425 -1.978 9.267 1.00 92.31 109 GLY A N 1
ATOM 793 C CA . GLY A 1 109 ? -6.882 -0.913 10.102 1.00 92.31 109 GLY A CA 1
ATOM 794 C C . GLY A 1 109 ? -7.977 -0.222 10.907 1.00 92.31 109 GLY A C 1
ATOM 795 O O . GLY A 1 109 ? -9.165 -0.363 10.613 1.00 92.31 109 GLY A O 1
ATOM 796 N N . THR A 1 110 ? -7.562 0.572 11.890 1.00 90.38 110 THR A N 1
ATOM 797 C CA . THR A 1 110 ? -8.453 1.356 12.755 1.00 90.38 110 THR A CA 1
ATOM 798 C C . THR A 1 110 ? -8.057 2.826 12.672 1.00 90.38 110 THR A C 1
ATOM 800 O O . THR A 1 110 ? -6.889 3.141 12.899 1.00 90.38 110 THR A O 1
ATOM 803 N N . SER A 1 111 ? -8.983 3.723 12.325 1.00 83.56 111 SER A N 1
ATOM 804 C CA . SER A 1 111 ? -8.744 5.169 12.370 1.00 83.56 111 SER A CA 1
ATOM 805 C C . SER A 1 111 ? -8.491 5.610 13.810 1.00 83.56 111 SER A C 1
ATOM 807 O O . SER A 1 111 ? -9.137 5.127 14.737 1.00 83.56 111 SER A O 1
ATOM 809 N N . GLN A 1 112 ? -7.532 6.513 13.997 1.00 70.19 112 GLN A N 1
ATOM 810 C CA . GLN A 1 112 ? -7.285 7.194 15.269 1.00 70.19 112 GLN A CA 1
ATOM 811 C C . GLN A 1 112 ? -7.767 8.629 15.172 1.00 70.19 112 GLN A C 1
ATOM 813 O O . GLN A 1 112 ? -7.492 9.236 14.109 1.00 70.19 112 GLN A O 1
#

pLDDT: mean 93.17, std 5.54, range [62.75, 98.44]

Foldseek 3Di:
DAVVQWDWDKQADVRCVVVVPPDRIWTATADGHPPDQCVVLPFFHFPDWDADPNDTDGDQGKTWQDKQPQGRRDPVSVVVNVVVLVPDDAQDKIWTWIQHPNDTDITITTRD

Sequence (112 aa):
MFWGALQGMLLTGRLATIFNVPAPAAFLVKTVAQDSMAWNMGLQGSDGVVTVGGREIPVGGDIILSVEGIPAVSEDNIEKIRNMLVGKAPGATFKMSVLRAGKVIELTGTSQ